Protein AF-A0A6L3C7D9-F1 (afdb_monomer_lite)

Radius of gyration: 20.81 Å; chains: 1; bounding box: 50×36×56 Å

Sequence (173 aa):
MPIDDTHTYHINYGCYLAPPQVHVPVQEVIPWYNVPLFDDAGKPLLDFVLAQDAHAWISQGPITDRTKEQLGRTDIPIVFMRRQLEEQMAIVEDGGEPMNVFRDPDRMPDLIHGGLWDEKDSAVIGIRTGVSNYRAAYHKGYGIDDADRYGPAMPLVVEMMQKIEELERAEVD

Secondary structure (DSSP, 8-state):
-BSSSS-B-----------TTS-----SS----PPPSB-TTSPBP-SSHHHHHHHHHHHT-SS--GGG----GGGHHHHHHHHHHHHHHHHHHTT---TT---SGGGS-S---SS---TT-HHHH----SS--GGGGGGGTT--SHHHHH-TTHHHHHHHHHHHHHHHHHTT-

pLDDT: mean 84.21, std 13.97, range [40.09, 98.12]

Foldseek 3Di:
DDPDLQDDDDDDDDDDDFDPVQDADDDPDDDDDDQDQADPVRHGDDQADVSVVVCVVPVCPSDHPCVPDDDDPVCVVVVVVVVLVVVQVVCVVVVHHGPPDDPDPVPDDPDDDPDDDDPPDCVRVVDPDDDDPCLLCVLVVSPRHSCVPIPPCSVSSSVSSVVRVVVVVVVVD

Structure (mmCIF, N/CA/C/O backbone):
data_AF-A0A6L3C7D9-F1
#
_entry.id   AF-A0A6L3C7D9-F1
#
loop_
_atom_site.group_PDB
_atom_site.id
_atom_site.type_symbol
_atom_site.label_atom_id
_atom_site.label_alt_id
_atom_site.label_comp_id
_atom_site.label_asym_id
_atom_site.label_entity_id
_atom_site.label_seq_id
_atom_site.pdbx_PDB_ins_code
_atom_site.Cartn_x
_atom_site.Cartn_y
_atom_site.Cartn_z
_atom_site.occupancy
_atom_site.B_iso_or_equiv
_atom_site.auth_seq_id
_atom_site.auth_comp_id
_atom_site.auth_asym_id
_atom_site.auth_atom_id
_atom_site.pdbx_PDB_model_num
ATOM 1 N N . MET A 1 1 ? -7.432 -4.726 2.713 1.00 90.25 1 MET A N 1
ATOM 2 C CA . MET A 1 1 ? -8.723 -5.389 2.990 1.00 90.25 1 MET A CA 1
ATOM 3 C C . MET A 1 1 ? -8.773 -5.797 4.451 1.00 90.25 1 MET A C 1
ATOM 5 O O . MET A 1 1 ? -7.860 -6.508 4.861 1.00 90.25 1 MET A O 1
ATOM 9 N N . PRO A 1 2 ? -9.764 -5.356 5.240 1.00 93.25 2 PRO A N 1
ATOM 10 C CA . PRO A 1 2 ? -9.939 -5.862 6.602 1.00 93.25 2 PRO A CA 1
ATOM 11 C C . PRO A 1 2 ? -10.276 -7.359 6.549 1.00 93.25 2 PRO A C 1
ATOM 13 O O . PRO A 1 2 ? -11.167 -7.759 5.800 1.00 93.25 2 PRO A O 1
ATOM 16 N N . ILE A 1 3 ? -9.521 -8.179 7.280 1.00 96.75 3 ILE A N 1
ATOM 17 C CA . ILE A 1 3 ? -9.789 -9.620 7.434 1.00 96.75 3 ILE A CA 1
ATOM 18 C C . ILE A 1 3 ? -10.565 -9.850 8.734 1.00 96.75 3 ILE A C 1
ATOM 20 O O . ILE A 1 3 ? -11.532 -10.606 8.762 1.00 96.75 3 ILE A O 1
ATOM 24 N N . ASP A 1 4 ? -10.130 -9.165 9.789 1.00 96.50 4 ASP A N 1
ATOM 25 C CA . ASP A 1 4 ? -10.743 -9.101 11.111 1.00 96.50 4 ASP A CA 1
ATOM 26 C C . ASP A 1 4 ? -10.396 -7.748 11.765 1.00 96.50 4 ASP A C 1
ATOM 28 O O . ASP A 1 4 ? -9.827 -6.869 11.112 1.00 96.50 4 ASP A O 1
ATOM 32 N N . ASP A 1 5 ? -10.723 -7.580 13.048 1.00 95.94 5 ASP A N 1
ATOM 33 C CA . ASP A 1 5 ? -10.511 -6.336 13.804 1.00 95.94 5 ASP A CA 1
ATOM 34 C C . ASP A 1 5 ? -9.032 -5.926 13.953 1.00 95.94 5 ASP A C 1
ATOM 36 O O . ASP A 1 5 ? -8.734 -4.781 14.288 1.00 95.94 5 ASP A O 1
ATOM 40 N N . THR A 1 6 ? -8.096 -6.854 13.740 1.00 96.38 6 THR A N 1
ATOM 41 C CA . THR A 1 6 ? -6.657 -6.684 14.006 1.00 96.38 6 THR A CA 1
ATOM 42 C C . THR A 1 6 ? -5.756 -7.003 12.811 1.00 96.38 6 THR A C 1
ATOM 44 O O . THR A 1 6 ? -4.575 -6.654 12.833 1.00 96.38 6 THR A O 1
ATOM 47 N N . HIS A 1 7 ? -6.286 -7.623 11.753 1.00 94.69 7 HIS A N 1
ATOM 48 C CA . HIS A 1 7 ? -5.525 -8.027 10.574 1.00 94.69 7 HIS A CA 1
ATOM 49 C C . HIS A 1 7 ? -6.072 -7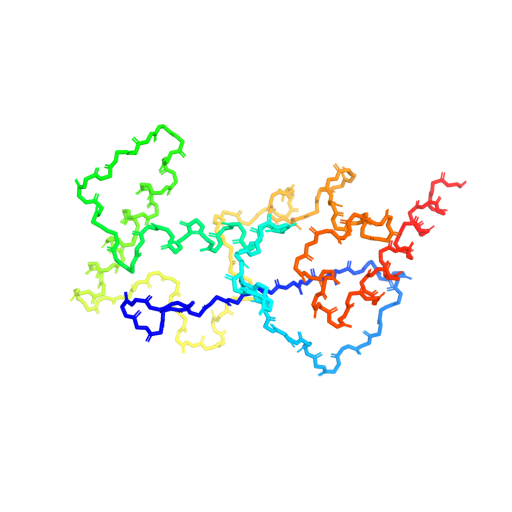.400 9.296 1.00 94.69 7 HIS A C 1
ATOM 51 O O . HIS A 1 7 ? -7.262 -7.452 8.979 1.00 94.69 7 HIS A O 1
ATOM 57 N N . THR A 1 8 ? -5.150 -6.865 8.501 1.00 94.31 8 THR A N 1
ATOM 58 C CA . THR A 1 8 ? -5.432 -6.315 7.177 1.00 94.31 8 THR A CA 1
ATOM 59 C C . THR A 1 8 ? -4.636 -7.079 6.129 1.00 94.31 8 THR A C 1
ATOM 61 O O . THR A 1 8 ? -3.417 -7.189 6.227 1.00 94.31 8 THR A O 1
ATOM 64 N N . TYR A 1 9 ? -5.309 -7.563 5.085 1.00 94.19 9 TYR A N 1
ATOM 65 C CA . TYR A 1 9 ? -4.646 -8.050 3.882 1.00 94.19 9 TYR A CA 1
ATOM 66 C C . TYR A 1 9 ? -4.239 -6.857 3.013 1.00 94.19 9 TYR A C 1
ATOM 68 O O . TYR A 1 9 ? -5.102 -6.141 2.491 1.00 94.19 9 TYR A O 1
ATOM 76 N N . HIS A 1 10 ? -2.936 -6.618 2.895 1.00 92.75 10 HIS A N 1
ATOM 77 C CA . HIS A 1 10 ? -2.372 -5.552 2.074 1.00 92.75 10 HIS A CA 1
ATOM 78 C C . HIS A 1 10 ? -1.957 -6.107 0.706 1.00 92.75 10 HIS A C 1
ATOM 80 O O . HIS A 1 10 ? -1.168 -7.046 0.632 1.00 92.75 10 HIS A O 1
ATOM 86 N N . ILE A 1 11 ? -2.474 -5.514 -0.370 1.00 91.81 11 ILE A N 1
ATOM 87 C CA . ILE A 1 11 ? -2.144 -5.880 -1.751 1.00 91.81 11 ILE A CA 1
ATOM 88 C C . ILE A 1 11 ? -1.467 -4.669 -2.388 1.00 91.81 11 ILE A C 1
ATOM 90 O O . ILE A 1 11 ? -2.074 -3.605 -2.480 1.00 91.81 11 ILE A O 1
ATOM 94 N N . ASN A 1 12 ? -0.222 -4.838 -2.832 1.00 88.19 12 ASN A N 1
ATOM 95 C CA . ASN A 1 12 ? 0.448 -3.877 -3.702 1.00 88.19 12 ASN A CA 1
ATOM 96 C C . ASN A 1 12 ? 0.246 -4.328 -5.155 1.00 88.19 12 ASN A C 1
ATOM 98 O O . ASN A 1 12 ? 0.574 -5.464 -5.497 1.00 88.19 12 ASN A O 1
ATOM 102 N N . TYR A 1 13 ? -0.332 -3.462 -5.988 1.00 86.69 13 TYR A N 1
ATOM 103 C CA . TYR A 1 13 ? -0.572 -3.737 -7.402 1.00 86.69 13 TYR A CA 1
ATOM 104 C C . TYR A 1 13 ? 0.210 -2.745 -8.263 1.00 86.69 13 TYR A C 1
ATOM 106 O O . TYR A 1 13 ? -0.089 -1.550 -8.284 1.00 86.69 13 TYR A O 1
ATOM 114 N N . GLY A 1 14 ? 1.223 -3.250 -8.966 1.00 82.62 14 GLY A N 1
ATOM 115 C CA . GLY A 1 14 ? 2.039 -2.478 -9.897 1.00 82.62 14 GLY A CA 1
ATOM 116 C C . GLY A 1 14 ? 1.591 -2.688 -11.339 1.00 82.62 14 GLY A C 1
ATOM 117 O O . GLY A 1 14 ? 1.509 -3.823 -11.803 1.00 82.62 14 GLY A O 1
ATOM 118 N N . CYS A 1 15 ? 1.360 -1.593 -12.061 1.00 84.12 15 CYS A N 1
ATOM 119 C CA . CYS A 1 15 ? 1.125 -1.599 -13.501 1.00 84.12 15 CYS A CA 1
ATOM 120 C C . CYS A 1 15 ? 2.182 -0.733 -14.192 1.00 84.12 15 CYS A C 1
ATOM 122 O O . CYS A 1 15 ? 2.447 0.395 -13.768 1.00 84.12 15 CYS A O 1
ATOM 124 N N . TYR A 1 16 ? 2.787 -1.271 -15.248 1.00 81.62 16 TYR A N 1
ATOM 125 C CA . TYR A 1 16 ? 3.810 -0.602 -16.039 1.00 81.62 16 TYR A CA 1
ATOM 126 C C . TYR A 1 16 ? 3.332 -0.527 -17.481 1.00 81.62 16 TYR A C 1
ATOM 128 O O . TYR A 1 16 ? 3.006 -1.548 -18.083 1.00 81.62 16 TYR A O 1
ATOM 136 N N . LEU A 1 17 ? 3.273 0.688 -18.015 1.00 82.25 17 LEU A N 1
ATOM 137 C CA . LEU A 1 17 ? 2.762 0.945 -19.353 1.00 82.25 17 LEU A CA 1
ATOM 138 C C . LEU A 1 17 ? 3.919 1.307 -20.277 1.00 82.25 17 LEU A C 1
ATOM 140 O O . LEU A 1 17 ? 4.749 2.152 -19.943 1.00 82.25 17 LEU A O 1
ATOM 144 N N . ALA A 1 18 ? 3.944 0.665 -21.440 1.00 82.25 18 ALA A N 1
ATOM 145 C CA . ALA A 1 18 ? 4.834 1.005 -22.535 1.00 82.25 18 ALA A CA 1
ATOM 146 C C . ALA A 1 18 ? 4.095 1.856 -23.579 1.00 82.25 18 ALA A C 1
ATOM 148 O O . ALA A 1 18 ? 2.898 1.643 -23.799 1.00 82.25 18 ALA A O 1
ATOM 149 N N . PRO A 1 19 ? 4.785 2.792 -24.255 1.00 83.94 19 PRO A N 1
ATOM 150 C CA . PRO A 1 19 ? 4.238 3.443 -25.434 1.00 83.94 19 PRO A CA 1
ATOM 151 C C . PRO A 1 19 ? 4.031 2.405 -26.559 1.00 83.94 19 PRO A C 1
ATOM 153 O O . PRO A 1 19 ? 4.748 1.402 -26.594 1.00 83.94 19 PRO A O 1
ATOM 156 N N . PRO A 1 20 ? 3.096 2.626 -27.505 1.00 85.81 20 PRO A N 1
ATOM 157 C CA . PRO A 1 20 ? 2.762 1.656 -28.560 1.00 85.81 20 PRO A CA 1
ATOM 158 C C . PRO A 1 20 ? 3.949 1.154 -29.399 1.00 85.81 20 PRO A C 1
ATOM 160 O O . PRO A 1 20 ? 3.897 0.068 -29.971 1.00 85.81 20 PRO A O 1
ATOM 163 N N . GLN A 1 21 ? 5.010 1.954 -29.491 1.00 90.75 21 GLN A N 1
ATOM 164 C CA . GLN A 1 21 ? 6.243 1.667 -30.217 1.00 90.75 21 GLN A CA 1
ATOM 165 C C . GLN A 1 21 ? 7.124 0.623 -29.509 1.00 90.75 21 GLN A C 1
ATOM 167 O O . GLN A 1 21 ? 7.947 -0.024 -30.155 1.00 90.75 21 GLN A O 1
ATOM 172 N N . VAL A 1 22 ? 6.965 0.444 -28.194 1.00 87.75 22 VAL A N 1
ATOM 173 C CA . VAL A 1 22 ? 7.728 -0.525 -27.403 1.00 87.75 22 VAL A CA 1
ATOM 174 C C . VAL A 1 22 ? 6.903 -1.797 -27.250 1.00 87.75 22 VAL A C 1
ATOM 176 O O . VAL A 1 22 ? 5.901 -1.842 -26.539 1.00 87.75 22 VAL A O 1
ATOM 179 N N . HIS A 1 23 ? 7.344 -2.862 -27.920 1.00 88.38 23 HIS A N 1
ATOM 180 C CA . HIS A 1 23 ? 6.704 -4.166 -27.800 1.00 88.38 23 HIS A CA 1
ATOM 181 C C . HIS A 1 23 ? 6.966 -4.782 -26.419 1.00 88.38 23 HIS A C 1
ATOM 183 O O . HIS A 1 23 ? 8.116 -5.062 -26.064 1.00 88.38 23 HIS A O 1
ATOM 189 N N . VAL A 1 24 ? 5.884 -5.046 -25.687 1.00 86.06 24 VAL A N 1
ATOM 190 C CA . VAL A 1 24 ? 5.875 -5.800 -24.430 1.00 86.06 24 VAL A CA 1
ATOM 191 C C . VAL A 1 24 ? 5.108 -7.106 -24.658 1.00 86.06 24 VAL A C 1
ATOM 193 O O . VAL A 1 24 ? 4.040 -7.068 -25.275 1.00 86.06 24 VAL A O 1
ATOM 196 N N . PRO A 1 25 ? 5.624 -8.261 -24.200 1.00 86.94 25 PRO A N 1
ATOM 197 C CA . PRO A 1 25 ? 4.921 -9.532 -24.330 1.00 86.94 25 PRO A CA 1
ATOM 198 C C . PRO A 1 25 ? 3.533 -9.500 -23.683 1.00 86.94 25 PRO A C 1
ATOM 200 O O . PRO A 1 25 ? 3.335 -8.867 -22.645 1.00 86.94 25 PRO A O 1
ATOM 203 N N . VAL A 1 26 ? 2.584 -10.235 -24.266 1.00 88.56 26 VAL A N 1
ATOM 204 C CA . VAL A 1 26 ? 1.266 -10.441 -23.653 1.00 88.56 26 VAL A CA 1
ATOM 205 C C . VAL A 1 26 ? 1.442 -11.207 -22.342 1.00 88.56 26 VAL A C 1
ATOM 207 O O . VAL A 1 26 ? 2.102 -12.246 -22.297 1.00 88.56 26 VAL A O 1
ATOM 210 N N . GLN A 1 27 ? 0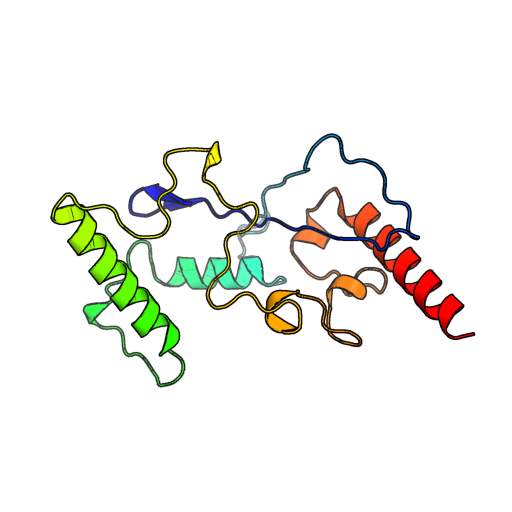.855 -10.683 -21.269 1.00 88.44 27 GLN A N 1
ATOM 211 C CA . GLN A 1 27 ? 0.862 -11.318 -19.959 1.00 88.44 27 GLN A CA 1
ATOM 212 C C . GLN A 1 27 ? -0.390 -12.195 -19.804 1.00 88.44 27 GLN A C 1
ATOM 214 O O . GLN A 1 27 ? -1.490 -11.681 -19.640 1.00 88.44 27 GLN A O 1
ATOM 219 N N . GLU A 1 28 ? -0.215 -13.519 -19.834 1.00 90.50 28 GLU A N 1
ATOM 220 C CA . GLU A 1 28 ? -1.311 -14.491 -19.644 1.00 90.50 28 GLU A CA 1
ATOM 221 C C . GLU A 1 28 ? -1.832 -14.519 -18.196 1.00 90.50 28 GLU A C 1
ATOM 223 O O . GLU A 1 28 ? -3.003 -14.791 -17.944 1.00 90.50 28 GLU A O 1
ATOM 228 N N . VAL A 1 29 ? -0.951 -14.250 -17.226 1.00 91.44 29 VAL A N 1
ATOM 229 C CA . VAL A 1 29 ? -1.268 -14.224 -15.792 1.00 91.44 29 VAL A CA 1
ATOM 230 C C . VAL A 1 29 ? -0.537 -13.081 -15.105 1.00 91.44 29 VAL A C 1
ATOM 232 O O . VAL A 1 29 ? 0.629 -12.827 -15.402 1.00 91.44 29 VAL A O 1
ATOM 235 N N . ILE A 1 30 ? -1.192 -12.431 -14.143 1.00 90.94 30 ILE A N 1
ATOM 236 C CA . ILE A 1 30 ? -0.555 -11.413 -13.304 1.00 90.94 30 ILE A CA 1
ATOM 237 C C . ILE A 1 30 ? 0.308 -12.141 -12.264 1.00 90.94 30 ILE A C 1
ATOM 239 O O . ILE A 1 30 ? -0.241 -12.849 -11.411 1.00 90.94 30 ILE A O 1
ATOM 243 N N . PRO A 1 31 ? 1.645 -12.021 -12.316 1.00 91.00 31 PRO A N 1
ATOM 244 C CA . PRO A 1 31 ? 2.492 -12.646 -11.322 1.00 91.00 31 PRO A CA 1
ATOM 245 C C . PRO A 1 31 ? 2.303 -11.974 -9.966 1.00 91.00 31 PRO A C 1
ATOM 247 O O . PRO A 1 31 ? 2.154 -10.757 -9.870 1.00 91.00 31 PRO A O 1
ATOM 250 N N . TRP A 1 32 ? 2.380 -12.771 -8.909 1.00 91.56 32 TRP A N 1
ATOM 251 C CA . TRP A 1 32 ? 2.280 -12.292 -7.539 1.00 91.56 32 TRP A CA 1
ATOM 252 C C . TRP A 1 32 ? 3.300 -13.006 -6.657 1.00 91.56 32 TRP A C 1
ATOM 254 O O . TRP A 1 32 ? 3.783 -14.094 -6.978 1.00 91.56 32 TRP A O 1
ATOM 264 N N . TYR A 1 33 ? 3.645 -12.362 -5.551 1.00 91.19 33 TYR A N 1
ATOM 265 C CA . TYR A 1 33 ? 4.624 -12.835 -4.585 1.00 91.19 33 TYR A CA 1
ATOM 266 C C . TYR A 1 33 ? 4.308 -12.230 -3.217 1.00 91.19 33 TYR A C 1
ATOM 268 O O . TYR A 1 33 ? 3.622 -11.213 -3.115 1.00 91.19 33 TYR A O 1
ATOM 276 N N . ASN A 1 34 ? 4.808 -12.868 -2.160 1.00 91.56 34 ASN A N 1
ATOM 277 C CA . ASN A 1 34 ? 4.746 -12.315 -0.813 1.00 91.56 34 ASN A CA 1
ATOM 278 C C . ASN A 1 34 ? 6.031 -11.542 -0.527 1.00 91.56 34 ASN A C 1
ATOM 280 O O . ASN A 1 34 ? 7.126 -12.054 -0.758 1.00 91.56 34 ASN A O 1
ATOM 284 N N . VAL A 1 35 ? 5.887 -10.337 0.015 1.00 90.62 35 VAL A N 1
ATOM 285 C CA . VAL A 1 35 ? 7.015 -9.519 0.462 1.00 90.62 35 VAL A CA 1
ATOM 286 C C . VAL A 1 35 ? 7.261 -9.810 1.944 1.00 90.62 35 VAL A C 1
ATOM 288 O O . VAL A 1 35 ? 6.367 -9.563 2.758 1.00 90.62 35 VAL A O 1
ATOM 291 N N . PRO A 1 36 ? 8.424 -10.362 2.328 1.00 91.62 36 PRO A N 1
ATOM 292 C CA . PRO A 1 36 ? 8.734 -10.598 3.731 1.00 91.62 36 PRO A CA 1
ATOM 293 C C . PRO A 1 36 ? 8.946 -9.270 4.470 1.00 91.62 36 PRO A C 1
ATOM 295 O O . PRO A 1 36 ? 9.455 -8.305 3.903 1.00 91.62 36 PRO A O 1
ATOM 298 N N . LEU A 1 37 ? 8.590 -9.236 5.757 1.00 92.88 37 LEU A N 1
ATOM 299 C CA . LEU A 1 37 ? 8.881 -8.107 6.656 1.00 92.88 37 LEU A CA 1
ATOM 300 C C . LEU A 1 37 ? 10.122 -8.345 7.523 1.00 92.88 37 LEU A C 1
ATOM 302 O O . LEU A 1 37 ? 10.704 -7.401 8.046 1.00 92.88 37 LEU A O 1
ATOM 306 N N . PHE A 1 38 ? 10.552 -9.597 7.654 1.00 94.56 38 PHE A N 1
ATOM 307 C CA . PHE A 1 38 ? 11.710 -9.997 8.444 1.00 94.56 38 PHE A CA 1
ATOM 308 C C . PHE A 1 38 ? 12.650 -10.838 7.581 1.00 94.56 38 PHE A C 1
ATOM 310 O O . PHE A 1 38 ? 12.194 -11.529 6.670 1.00 94.56 38 PHE A O 1
ATOM 317 N N . ASP A 1 39 ? 13.950 -10.768 7.857 1.00 93.25 39 ASP A N 1
ATOM 318 C CA . ASP A 1 39 ? 14.934 -11.665 7.254 1.00 93.25 39 ASP A CA 1
ATOM 319 C C . ASP A 1 39 ? 14.924 -13.061 7.907 1.00 93.25 39 ASP A C 1
ATOM 321 O O . ASP A 1 39 ? 14.214 -13.311 8.885 1.00 93.25 39 ASP A O 1
ATOM 325 N N . ASP A 1 40 ? 15.744 -13.976 7.382 1.00 93.81 40 ASP A N 1
ATOM 326 C CA . ASP A 1 40 ? 15.851 -15.356 7.880 1.00 93.81 40 ASP A CA 1
ATOM 327 C C . ASP A 1 40 ? 16.332 -15.444 9.342 1.00 93.81 40 ASP A C 1
ATOM 329 O O . ASP A 1 40 ? 16.110 -16.451 10.015 1.00 93.81 40 ASP A O 1
ATOM 333 N N . ALA A 1 41 ? 16.992 -14.398 9.850 1.00 96.19 41 ALA A N 1
ATOM 334 C CA . ALA A 1 41 ? 17.428 -14.294 11.240 1.00 96.19 41 ALA A CA 1
ATOM 335 C C . ALA A 1 41 ? 16.371 -13.628 12.146 1.00 96.19 41 ALA A C 1
ATOM 337 O O . ALA A 1 41 ? 16.610 -13.457 13.344 1.00 96.19 41 ALA A O 1
ATOM 338 N N . GLY A 1 42 ? 15.210 -13.256 11.598 1.00 95.31 42 GLY A N 1
ATOM 339 C CA . GLY A 1 42 ? 14.119 -12.591 12.307 1.00 95.31 42 GLY A CA 1
ATOM 340 C C . GLY A 1 42 ? 14.329 -11.091 12.523 1.00 95.31 42 GLY A C 1
ATOM 341 O O . GLY A 1 42 ? 13.609 -10.481 13.314 1.00 95.31 42 GLY A O 1
ATOM 342 N N . LYS A 1 43 ? 15.308 -10.469 11.859 1.00 95.75 43 LYS A N 1
ATOM 343 C CA . LYS A 1 43 ? 15.535 -9.023 11.940 1.00 95.75 43 LYS A CA 1
ATOM 344 C C . LYS A 1 43 ? 14.567 -8.291 10.998 1.00 95.75 43 LYS A C 1
ATOM 346 O O . LYS A 1 43 ? 14.367 -8.750 9.874 1.00 95.75 43 LYS A O 1
ATOM 351 N N . PRO A 1 44 ? 13.990 -7.144 11.409 1.00 94.50 44 PRO A N 1
ATOM 352 C CA . PRO A 1 44 ? 13.113 -6.362 10.544 1.00 94.50 44 PRO A CA 1
ATOM 353 C C . PRO A 1 44 ? 13.857 -5.864 9.300 1.00 94.50 44 PRO A C 1
ATOM 355 O O . PRO A 1 44 ? 14.957 -5.304 9.398 1.00 94.50 44 PRO A O 1
ATOM 358 N N . LEU A 1 45 ? 13.233 -6.048 8.140 1.00 93.75 45 LEU A N 1
ATOM 359 C CA . LEU A 1 45 ? 13.658 -5.451 6.880 1.00 93.75 45 LEU A CA 1
ATOM 360 C C . LEU A 1 45 ? 13.237 -3.979 6.867 1.00 93.75 45 LEU A C 1
ATOM 362 O O . LEU A 1 45 ? 12.095 -3.650 7.169 1.00 93.75 45 LEU A O 1
ATOM 366 N N . LEU A 1 46 ? 14.174 -3.086 6.557 1.00 91.69 46 LEU A N 1
ATOM 367 C CA . LEU A 1 46 ? 13.972 -1.628 6.557 1.00 91.69 46 LEU A CA 1
ATOM 368 C C . LEU A 1 46 ? 14.627 -0.967 5.334 1.00 91.69 46 LEU A C 1
ATOM 370 O O . LEU A 1 46 ? 14.800 0.246 5.289 1.00 91.69 46 LEU A O 1
ATOM 374 N N . ASP A 1 47 ? 15.045 -1.767 4.360 1.00 87.31 47 ASP A N 1
ATOM 375 C CA . ASP A 1 47 ? 15.827 -1.370 3.190 1.00 87.31 47 ASP A CA 1
ATOM 376 C C . ASP A 1 47 ? 14.969 -0.993 1.971 1.00 87.31 47 ASP A C 1
ATOM 378 O O . ASP A 1 47 ? 15.517 -0.542 0.971 1.00 87.31 47 ASP A O 1
ATOM 382 N N . PHE A 1 48 ? 13.641 -1.106 2.070 1.00 86.31 48 PHE A N 1
ATOM 383 C CA . PHE A 1 48 ? 12.683 -0.657 1.056 1.00 86.31 48 PHE A CA 1
ATOM 384 C C . PHE A 1 48 ? 11.432 -0.035 1.693 1.00 86.31 48 PHE A C 1
ATOM 386 O O . PHE A 1 48 ? 11.109 -0.300 2.856 1.00 86.31 48 PHE A O 1
ATOM 393 N N . VAL A 1 49 ? 10.732 0.807 0.926 1.00 86.25 49 VAL A N 1
ATOM 394 C CA . VAL A 1 49 ? 9.673 1.702 1.429 1.00 86.25 49 VAL A CA 1
ATOM 395 C C . VAL A 1 49 ? 8.529 0.915 2.057 1.00 86.25 49 VAL A C 1
ATOM 397 O O . VAL A 1 49 ? 8.152 1.183 3.195 1.00 86.25 49 VAL A O 1
ATOM 400 N N . LEU A 1 50 ? 8.028 -0.111 1.363 1.00 89.12 50 LEU A N 1
ATOM 401 C CA . LEU A 1 50 ? 6.865 -0.855 1.841 1.00 89.12 50 LEU A CA 1
ATOM 402 C C . LEU A 1 50 ? 7.119 -1.555 3.186 1.00 89.12 50 LEU A C 1
ATOM 404 O O . LEU A 1 50 ? 6.224 -1.603 4.028 1.00 89.12 50 LEU A O 1
ATOM 408 N N . ALA A 1 51 ? 8.333 -2.063 3.429 1.00 91.44 51 ALA A N 1
ATOM 409 C CA . ALA A 1 51 ? 8.658 -2.628 4.734 1.00 91.44 51 ALA A CA 1
ATOM 410 C C . ALA A 1 51 ? 8.767 -1.548 5.813 1.00 91.44 51 ALA A C 1
ATOM 412 O O . ALA A 1 51 ? 8.299 -1.776 6.926 1.00 91.44 51 ALA A O 1
ATOM 413 N N . GLN A 1 52 ? 9.337 -0.377 5.515 1.00 93.06 52 GLN A N 1
ATOM 414 C CA . GLN A 1 52 ? 9.375 0.732 6.476 1.00 93.06 52 GLN A CA 1
ATOM 415 C C . GLN A 1 52 ? 7.957 1.154 6.892 1.00 93.06 52 GLN A C 1
ATOM 417 O O . GLN A 1 52 ? 7.676 1.248 8.089 1.00 93.06 52 GLN A O 1
ATOM 422 N N . ASP A 1 53 ? 7.053 1.310 5.922 1.00 93.81 53 ASP A N 1
ATOM 423 C CA . ASP A 1 53 ? 5.649 1.654 6.164 1.00 93.81 53 ASP A CA 1
ATOM 424 C C . ASP A 1 53 ? 4.928 0.566 6.969 1.00 93.81 53 ASP A C 1
ATOM 426 O O . ASP A 1 53 ? 4.269 0.865 7.967 1.00 93.81 53 ASP A O 1
ATOM 430 N N . ALA A 1 54 ? 5.112 -0.709 6.612 1.00 94.25 54 ALA A N 1
ATOM 431 C CA . ALA A 1 54 ? 4.516 -1.826 7.338 1.00 94.25 54 ALA A CA 1
ATOM 432 C C . ALA A 1 54 ? 4.962 -1.870 8.808 1.00 94.25 54 ALA A C 1
ATOM 434 O O . ALA A 1 54 ? 4.132 -2.044 9.702 1.00 94.25 54 ALA A O 1
ATOM 435 N N . HIS A 1 55 ? 6.252 -1.655 9.088 1.00 95.88 55 HIS A N 1
ATOM 436 C CA . HIS A 1 55 ? 6.739 -1.573 10.466 1.00 95.88 55 HIS A CA 1
ATOM 437 C C . HIS A 1 55 ? 6.179 -0.349 11.200 1.00 95.88 55 HIS A C 1
ATOM 439 O O . HIS A 1 55 ? 5.834 -0.461 12.378 1.00 95.88 55 HIS A O 1
ATOM 445 N N . ALA A 1 56 ? 6.024 0.796 10.526 1.00 95.12 56 ALA A N 1
ATOM 446 C CA . ALA A 1 56 ? 5.383 1.972 11.110 1.00 95.12 56 ALA A CA 1
ATOM 447 C C . ALA A 1 56 ? 3.910 1.700 11.468 1.00 95.12 56 ALA A C 1
ATOM 449 O O . ALA A 1 56 ? 3.462 2.090 12.549 1.00 95.12 56 ALA A O 1
ATOM 450 N N . TRP A 1 57 ? 3.165 0.981 10.622 1.00 94.31 57 TRP A N 1
ATOM 451 C CA . TRP A 1 57 ? 1.792 0.557 10.915 1.00 94.31 57 TRP A CA 1
ATOM 452 C C . TRP A 1 57 ? 1.737 -0.387 12.117 1.00 94.31 57 TRP A C 1
ATOM 454 O O . TRP A 1 57 ? 1.030 -0.105 13.082 1.00 94.31 57 TRP A O 1
ATOM 464 N N . ILE A 1 58 ? 2.540 -1.456 12.102 1.00 94.12 58 ILE A N 1
ATOM 465 C CA . ILE A 1 58 ? 2.582 -2.470 13.168 1.00 94.12 58 ILE A CA 1
ATOM 466 C C . ILE A 1 58 ? 2.988 -1.851 14.514 1.00 94.12 58 ILE A C 1
ATOM 468 O O . ILE A 1 58 ? 2.463 -2.236 15.560 1.00 94.12 58 ILE A O 1
ATOM 472 N N . SER A 1 59 ? 3.889 -0.862 14.510 1.00 94.81 59 SER A N 1
ATOM 473 C CA . SER A 1 59 ? 4.388 -0.223 15.736 1.00 94.81 59 SER A CA 1
ATOM 474 C C . SER A 1 59 ? 3.308 0.492 16.559 1.00 94.81 59 SER A C 1
ATOM 476 O O . SER A 1 59 ? 3.483 0.687 17.761 1.00 94.81 59 SER A O 1
ATOM 478 N N . GLN A 1 60 ? 2.175 0.846 15.942 1.00 94.50 60 GLN A N 1
ATOM 479 C CA . GLN A 1 60 ? 1.044 1.496 16.613 1.00 94.50 60 GLN A CA 1
ATOM 480 C C . GLN A 1 60 ? 0.179 0.516 17.432 1.00 94.50 60 GLN A C 1
ATOM 482 O O . GLN A 1 60 ? -0.746 0.948 18.129 1.00 94.50 60 GLN A O 1
ATOM 487 N N . GLY A 1 61 ? 0.485 -0.784 17.364 1.00 94.88 61 GLY A N 1
ATOM 488 C CA . GLY A 1 61 ? -0.266 -1.866 17.993 1.00 94.88 61 GLY A CA 1
ATOM 489 C C . GLY A 1 61 ? -1.470 -2.336 17.162 1.00 94.88 61 GLY A C 1
ATOM 490 O O . GLY A 1 61 ? -1.824 -1.692 16.177 1.00 94.88 61 GLY A O 1
ATOM 491 N N . PRO A 1 62 ? -2.123 -3.448 17.559 1.00 94.94 62 PRO A N 1
ATOM 492 C CA . PRO A 1 62 ? -3.244 -4.024 16.806 1.00 94.94 62 PRO A CA 1
ATOM 493 C C . PRO A 1 62 ? -4.441 -3.075 16.668 1.00 94.94 62 PRO A C 1
ATOM 495 O O . PRO A 1 62 ? -5.058 -3.001 15.614 1.00 94.94 62 PRO A O 1
ATOM 498 N N . ILE A 1 63 ? -4.752 -2.337 17.739 1.00 94.75 63 ILE A N 1
ATOM 499 C CA . ILE A 1 63 ? -5.782 -1.295 17.777 1.00 94.75 63 ILE A CA 1
ATOM 500 C C . ILE A 1 63 ? -5.222 -0.126 18.583 1.00 94.75 63 ILE A C 1
ATOM 502 O O . ILE A 1 63 ? -4.954 -0.243 19.780 1.00 94.75 63 ILE A O 1
ATOM 506 N N . THR A 1 64 ? -5.038 1.014 17.928 1.00 93.62 64 THR A N 1
ATOM 507 C CA . THR A 1 64 ? -4.511 2.224 18.564 1.00 93.62 64 THR A CA 1
ATOM 508 C C . THR A 1 64 ? -5.631 3.028 19.218 1.00 93.62 64 THR A C 1
ATOM 510 O O . THR A 1 64 ? -6.616 3.370 18.565 1.00 93.62 64 THR A O 1
ATOM 513 N N . ASP A 1 65 ? -5.457 3.406 20.486 1.00 94.69 65 ASP A N 1
ATOM 514 C CA . ASP A 1 65 ? -6.361 4.327 21.186 1.00 94.69 65 ASP A CA 1
ATOM 515 C C . ASP A 1 65 ? -6.208 5.760 20.645 1.00 94.69 65 ASP A C 1
ATOM 517 O O . ASP A 1 65 ? -5.336 6.525 21.068 1.00 94.69 65 ASP A O 1
ATOM 521 N N . ARG A 1 66 ? -7.072 6.125 19.692 1.00 93.00 66 ARG A N 1
ATOM 522 C CA . ARG A 1 66 ? -7.039 7.432 19.020 1.00 93.00 66 ARG A CA 1
ATOM 523 C C . ARG A 1 66 ? -7.549 8.586 19.889 1.00 93.00 66 ARG A C 1
ATOM 525 O O . ARG A 1 66 ? -7.356 9.735 19.512 1.00 93.00 66 ARG A O 1
ATOM 532 N N . THR A 1 67 ? -8.122 8.328 21.071 1.00 93.12 67 THR A N 1
ATOM 533 C CA . THR A 1 67 ? -8.589 9.402 21.978 1.00 93.12 67 THR A CA 1
ATOM 534 C C . THR A 1 67 ? -7.445 10.231 22.566 1.00 93.12 67 THR A C 1
ATOM 536 O O . THR A 1 67 ? -7.653 11.353 23.026 1.00 93.12 67 THR A O 1
ATOM 539 N N . LYS A 1 68 ? -6.224 9.686 22.534 1.00 93.69 68 LYS A N 1
ATOM 540 C CA . LYS A 1 68 ? -4.995 10.321 23.031 1.00 93.69 68 LYS A CA 1
ATOM 541 C C . LYS A 1 68 ? -4.136 10.921 21.919 1.00 93.69 68 LYS A C 1
ATOM 543 O O . LYS A 1 68 ? -3.081 11.486 22.204 1.00 93.69 68 LYS A O 1
ATOM 548 N N . GLU A 1 69 ? -4.542 10.757 20.664 1.00 94.44 69 GLU A N 1
ATOM 549 C CA . GLU A 1 69 ? -3.768 11.195 19.509 1.00 94.44 69 GLU A CA 1
ATOM 550 C C . GLU A 1 69 ? -3.801 12.723 19.379 1.00 94.44 69 GLU A C 1
ATOM 552 O O . GLU A 1 69 ? -4.852 13.350 19.496 1.00 94.44 69 GLU A O 1
ATOM 557 N N . GLN A 1 70 ? -2.636 13.324 19.133 1.00 95.12 70 GLN A N 1
ATOM 558 C CA . GLN A 1 70 ? -2.491 14.763 18.920 1.00 95.12 70 GLN A CA 1
ATOM 559 C C . GLN A 1 70 ? -2.101 15.007 17.465 1.00 95.12 70 GLN A C 1
ATOM 561 O O . GLN A 1 70 ? -0.974 14.716 17.070 1.00 95.12 70 GLN A O 1
ATOM 566 N N . LEU A 1 71 ? -3.041 15.525 16.677 1.00 95.31 71 LEU A N 1
ATOM 567 C CA . LEU A 1 71 ? -2.846 15.782 15.252 1.00 95.31 71 LEU A CA 1
ATOM 568 C C . LEU A 1 71 ? -2.277 17.184 15.013 1.00 95.31 71 LEU A C 1
ATOM 570 O O . LEU A 1 71 ? -2.724 18.173 15.599 1.00 95.31 71 LEU A O 1
ATOM 574 N N . GLY A 1 72 ? -1.285 17.265 14.131 1.00 95.06 72 GLY A N 1
ATOM 575 C CA . GLY A 1 72 ? -0.665 18.504 13.688 1.00 95.06 72 GLY A CA 1
ATOM 576 C C . GLY A 1 72 ? -1.326 19.092 12.441 1.00 95.06 72 GLY A C 1
ATOM 577 O O . GLY A 1 72 ? -2.252 18.543 11.847 1.00 95.06 72 GLY A O 1
ATOM 578 N N . ARG A 1 73 ? -0.802 20.236 11.983 1.00 95.81 73 ARG A N 1
ATOM 579 C CA . ARG A 1 73 ? -1.303 20.926 10.779 1.00 95.81 73 ARG A CA 1
ATOM 580 C C . ARG A 1 73 ? -1.190 20.078 9.505 1.00 95.81 73 ARG A C 1
ATOM 582 O O . ARG A 1 73 ? -1.980 20.261 8.586 1.00 95.81 73 ARG A O 1
ATOM 589 N N . THR A 1 74 ? -0.209 19.186 9.429 1.00 96.38 74 THR A N 1
ATOM 590 C CA . THR A 1 74 ? 0.001 18.293 8.279 1.00 96.38 74 THR A CA 1
ATOM 591 C C . THR A 1 74 ? -1.024 17.164 8.205 1.00 96.38 74 THR A C 1
ATOM 593 O O . THR A 1 74 ? -1.206 16.593 7.137 1.00 96.38 74 THR A O 1
ATOM 596 N N . ASP A 1 75 ? -1.754 16.902 9.292 1.00 96.31 75 ASP A N 1
ATOM 597 C CA . ASP A 1 75 ? -2.686 15.775 9.407 1.00 96.31 75 ASP A CA 1
ATOM 598 C C . ASP A 1 75 ? -4.120 16.139 8.994 1.00 96.31 75 ASP A C 1
ATOM 600 O O . ASP A 1 75 ? -5.060 15.369 9.192 1.00 96.31 75 ASP A O 1
ATOM 604 N N . ILE A 1 76 ? -4.312 17.310 8.382 1.00 95.81 76 ILE A N 1
ATOM 605 C CA . ILE A 1 76 ? -5.605 17.758 7.850 1.00 95.81 76 ILE A CA 1
ATOM 606 C C . ILE A 1 76 ? -6.279 16.689 6.960 1.00 95.81 76 ILE A C 1
ATOM 608 O O . ILE A 1 76 ? 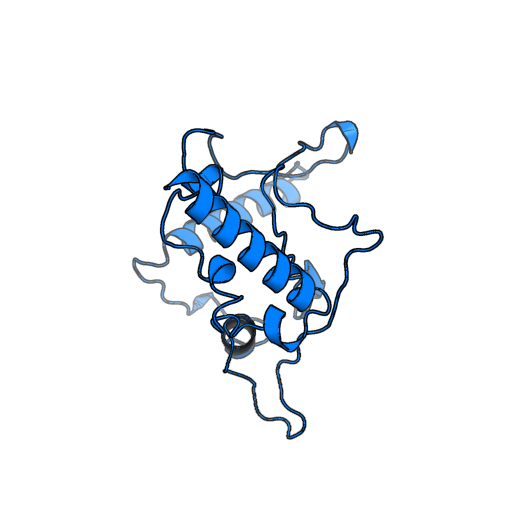-7.473 16.447 7.155 1.00 95.81 76 ILE A O 1
ATOM 612 N N . PRO A 1 77 ? -5.577 15.998 6.034 1.00 94.25 77 PRO A N 1
ATOM 613 C CA . PRO A 1 77 ? -6.191 14.931 5.242 1.00 94.25 77 PRO A CA 1
ATOM 614 C C . PRO A 1 77 ? -6.727 13.768 6.089 1.00 94.25 77 PRO A C 1
ATOM 616 O O . PRO A 1 77 ? -7.788 13.231 5.779 1.00 94.25 77 PRO A O 1
ATOM 619 N N . ILE A 1 78 ? -6.051 13.419 7.191 1.00 94.75 78 ILE A N 1
ATOM 620 C CA . ILE A 1 78 ? -6.502 12.371 8.121 1.00 94.75 78 ILE A CA 1
ATOM 621 C C . ILE A 1 78 ? -7.816 12.793 8.784 1.00 94.75 78 ILE A C 1
ATOM 623 O O . ILE A 1 78 ? -8.742 11.990 8.882 1.00 94.75 78 ILE A O 1
ATOM 627 N N . VAL A 1 79 ? -7.925 14.061 9.195 1.00 95.00 79 VAL A N 1
ATOM 628 C CA . VAL A 1 79 ? -9.158 14.606 9.786 1.00 95.00 79 VAL A CA 1
ATOM 629 C C . VAL A 1 79 ? -10.323 14.531 8.798 1.00 95.00 79 VAL A C 1
ATOM 631 O O . VAL A 1 79 ? -11.410 14.096 9.176 1.00 95.00 79 VAL A O 1
ATOM 634 N N . PHE A 1 80 ? -10.113 14.920 7.537 1.00 94.94 80 PHE A N 1
ATOM 635 C CA . PHE A 1 80 ? -11.159 14.843 6.513 1.00 94.94 80 PHE A CA 1
ATOM 636 C C . PHE A 1 80 ? -11.580 13.406 6.213 1.00 94.94 80 PHE A C 1
ATOM 638 O O . PHE A 1 80 ? -12.774 13.124 6.162 1.00 94.94 80 PHE A O 1
ATOM 645 N N . MET A 1 81 ? -10.613 12.497 6.076 1.00 94.75 81 MET A N 1
ATOM 646 C CA . MET A 1 81 ? -10.885 11.081 5.844 1.00 94.75 81 MET A CA 1
ATOM 647 C C . MET A 1 81 ? -11.714 10.475 6.983 1.00 94.75 81 MET A C 1
ATOM 649 O O . MET A 1 81 ? -12.702 9.795 6.723 1.00 94.75 81 MET A O 1
ATOM 653 N N . ARG A 1 82 ? -11.357 10.747 8.246 1.00 95.56 82 ARG A N 1
ATOM 654 C CA . ARG A 1 82 ? -12.096 10.225 9.409 1.00 95.56 82 ARG A CA 1
ATOM 655 C C . ARG A 1 82 ? -13.523 10.750 9.475 1.00 95.56 82 ARG A C 1
ATOM 657 O O . ARG A 1 82 ? -14.435 9.955 9.653 1.00 95.56 82 ARG A O 1
ATOM 664 N N . ARG A 1 83 ? -13.721 12.053 9.251 1.00 95.75 83 ARG A N 1
ATOM 665 C CA . ARG A 1 83 ? -15.065 12.650 9.194 1.00 95.75 83 ARG A CA 1
ATOM 666 C C . ARG A 1 83 ? -15.926 12.007 8.116 1.00 95.75 83 ARG A C 1
ATOM 668 O O . ARG A 1 83 ? -17.057 11.636 8.391 1.00 95.75 83 ARG A O 1
ATOM 675 N N . GLN A 1 84 ? -15.374 11.817 6.917 1.00 95.50 84 GLN A N 1
ATOM 676 C CA . GLN A 1 84 ? -16.098 11.153 5.837 1.00 95.50 84 GLN A CA 1
ATOM 677 C C . GLN A 1 84 ? -16.477 9.718 6.222 1.00 95.50 84 GLN A C 1
ATOM 679 O O . GLN A 1 84 ? -17.620 9.326 6.017 1.00 95.50 84 GLN A O 1
ATOM 684 N N . LEU A 1 85 ? -15.558 8.940 6.803 1.00 95.31 85 LEU A N 1
ATOM 685 C CA . LEU A 1 85 ? -15.858 7.577 7.251 1.00 95.31 85 LEU A CA 1
ATOM 686 C C . LEU A 1 85 ? -16.956 7.554 8.322 1.00 95.31 85 LEU A C 1
ATOM 688 O O . LEU A 1 85 ? -17.870 6.745 8.212 1.00 95.31 85 LEU A O 1
ATOM 692 N N . GLU A 1 86 ? -16.905 8.445 9.315 1.00 96.75 86 GLU A N 1
ATOM 693 C CA . GLU A 1 86 ? -17.945 8.582 10.349 1.00 96.75 86 GLU A CA 1
ATOM 694 C C . GLU A 1 86 ? -19.317 8.909 9.744 1.00 96.75 86 GLU A C 1
ATOM 696 O O . GLU A 1 86 ? -20.307 8.255 10.069 1.00 96.75 86 GLU A O 1
ATOM 701 N N . GLU A 1 87 ? -19.371 9.856 8.806 1.00 97.50 87 GLU A N 1
ATOM 702 C CA . GLU A 1 87 ? -20.595 10.202 8.075 1.00 97.50 87 GLU A CA 1
ATOM 703 C C . GLU A 1 87 ? -21.135 9.011 7.266 1.00 97.50 87 GLU A C 1
ATOM 705 O O . GLU A 1 87 ? -22.336 8.744 7.287 1.00 97.50 87 GLU A O 1
ATOM 710 N N . GLN A 1 88 ? -20.265 8.269 6.570 1.00 97.31 88 GLN A N 1
ATOM 711 C CA . GLN A 1 88 ? -20.680 7.093 5.799 1.00 97.31 88 GLN A CA 1
ATOM 712 C C . GLN A 1 88 ? -21.144 5.938 6.695 1.00 97.31 88 GLN A C 1
ATOM 714 O O . GLN A 1 88 ? -22.090 5.241 6.334 1.00 97.31 88 GLN A O 1
ATOM 719 N N . MET A 1 89 ? -20.521 5.744 7.861 1.00 97.06 89 MET A N 1
ATOM 720 C CA . MET A 1 89 ? -20.960 4.746 8.841 1.00 97.06 89 MET A CA 1
ATOM 721 C C . MET A 1 89 ? -22.357 5.076 9.374 1.00 97.06 89 MET A C 1
ATOM 723 O O . MET A 1 89 ? -23.208 4.192 9.378 1.00 97.06 89 MET A O 1
ATOM 727 N N . ALA A 1 90 ? -22.632 6.340 9.711 1.00 98.12 90 ALA A N 1
ATOM 728 C CA . ALA A 1 90 ? -23.961 6.764 10.157 1.00 98.12 90 ALA A CA 1
ATOM 729 C C . ALA A 1 90 ? -25.050 6.500 9.096 1.00 98.12 90 ALA A C 1
ATOM 731 O O . ALA A 1 90 ? -26.124 6.000 9.418 1.00 98.12 90 ALA A O 1
ATOM 732 N N . ILE A 1 91 ? -24.757 6.753 7.811 1.00 97.88 91 ILE A N 1
ATOM 733 C CA . ILE A 1 91 ? -25.684 6.436 6.708 1.00 97.88 91 ILE A CA 1
ATOM 734 C C . ILE A 1 91 ? -26.006 4.937 6.668 1.00 97.88 91 ILE A C 1
ATOM 736 O O . ILE A 1 91 ? -27.161 4.564 6.467 1.00 97.88 91 ILE A O 1
ATOM 740 N N . VAL A 1 92 ? -25.000 4.077 6.848 1.00 97.19 92 VAL A N 1
ATOM 741 C CA . VAL A 1 92 ? -25.186 2.617 6.866 1.00 97.19 92 VAL A CA 1
ATOM 742 C C . VAL A 1 92 ? -26.009 2.178 8.076 1.00 97.19 92 VAL A C 1
ATOM 744 O O . VAL A 1 92 ? -26.898 1.340 7.925 1.00 97.19 92 VAL A O 1
ATOM 747 N N . GLU A 1 93 ? -25.741 2.736 9.258 1.00 97.81 93 GLU A N 1
ATOM 748 C CA . GLU A 1 93 ? -26.485 2.445 10.493 1.00 97.81 93 GLU A CA 1
ATOM 749 C C . GLU A 1 93 ? -27.973 2.800 10.368 1.00 97.81 93 GLU A C 1
ATOM 751 O O . GLU A 1 93 ? -28.829 2.035 10.817 1.00 97.81 93 GLU A O 1
ATOM 756 N N . ASP A 1 94 ? -28.286 3.890 9.666 1.00 97.75 94 ASP A N 1
ATOM 757 C CA . ASP A 1 94 ? -29.655 4.315 9.352 1.00 97.75 94 ASP A CA 1
ATOM 758 C C . ASP A 1 94 ? -30.321 3.477 8.234 1.00 97.75 94 ASP A C 1
ATOM 760 O O . ASP A 1 94 ? -31.461 3.737 7.837 1.00 97.75 94 ASP A O 1
ATOM 764 N N . GLY A 1 95 ? -29.636 2.454 7.709 1.00 96.94 95 GLY A N 1
ATOM 765 C CA . GLY A 1 95 ? -30.123 1.587 6.632 1.00 96.94 95 GLY A CA 1
ATOM 766 C C . GLY A 1 95 ? -30.035 2.209 5.235 1.00 96.94 95 GLY A C 1
ATOM 767 O O . GLY A 1 95 ? -30.641 1.696 4.291 1.00 96.94 95 GLY A O 1
ATOM 768 N N . GLY A 1 96 ? -29.305 3.317 5.099 1.00 96.12 96 GLY A N 1
ATOM 769 C CA . GLY A 1 96 ? -29.017 3.972 3.831 1.00 96.12 96 GLY A CA 1
ATOM 770 C C . GLY A 1 96 ? -27.900 3.293 3.035 1.00 96.12 96 GLY A C 1
ATOM 771 O O . GLY A 1 96 ? -27.321 2.279 3.430 1.00 96.12 96 GLY A O 1
ATOM 772 N N . GLU A 1 97 ? -27.589 3.871 1.877 1.00 94.31 97 GLU A N 1
ATOM 773 C CA . GLU A 1 97 ? -26.506 3.414 1.006 1.00 94.31 97 GLU A CA 1
ATOM 774 C C . GLU A 1 97 ? -25.323 4.390 1.085 1.00 94.31 97 GLU A C 1
ATOM 776 O O . GLU A 1 97 ? -25.500 5.572 0.778 1.00 94.31 97 GLU A O 1
ATOM 781 N N . PRO A 1 98 ? -24.128 3.934 1.505 1.00 94.44 98 PRO A N 1
ATOM 782 C CA . PRO A 1 98 ? -22.957 4.791 1.565 1.00 94.44 98 PRO A CA 1
ATOM 783 C C . PRO A 1 98 ? -22.381 5.0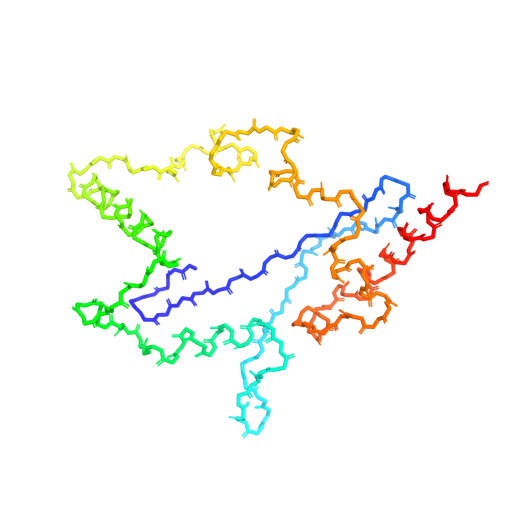14 0.164 1.00 94.44 98 PRO A C 1
ATOM 785 O O . PRO A 1 98 ? -22.691 4.315 -0.804 1.00 94.44 98 PRO A O 1
ATOM 788 N N . MET A 1 99 ? -21.494 5.994 0.062 1.00 89.81 99 MET A N 1
ATOM 789 C CA . MET A 1 99 ? -20.781 6.304 -1.166 1.00 89.81 99 MET A CA 1
ATOM 790 C C . MET A 1 99 ? -19.923 5.127 -1.651 1.00 89.81 99 MET A C 1
ATOM 792 O O . MET A 1 99 ? -19.468 4.297 -0.865 1.00 89.81 99 MET A O 1
ATOM 796 N N . ASN A 1 100 ? -19.649 5.101 -2.958 1.00 85.94 100 ASN A N 1
ATOM 797 C CA . ASN A 1 100 ? -18.796 4.101 -3.613 1.00 85.94 100 ASN A CA 1
ATOM 798 C C . ASN A 1 100 ? -19.271 2.641 -3.455 1.00 85.94 100 ASN A C 1
ATOM 800 O O . ASN A 1 100 ? -18.457 1.719 -3.468 1.00 85.94 100 ASN A O 1
ATOM 804 N N . VAL A 1 101 ? -20.586 2.418 -3.348 1.00 87.50 101 VAL A N 1
ATOM 805 C CA . VAL A 1 101 ? -21.198 1.084 -3.426 1.00 87.50 101 VAL A CA 1
ATOM 806 C C . VAL A 1 101 ? -21.765 0.854 -4.823 1.00 87.50 101 VAL A C 1
ATOM 808 O O . VAL A 1 101 ? -22.683 1.543 -5.261 1.00 87.50 101 VAL A O 1
ATOM 811 N N . PHE A 1 102 ? -21.239 -0.157 -5.512 1.00 87.56 102 PHE A N 1
ATOM 812 C CA . PHE A 1 102 ? -21.686 -0.574 -6.840 1.00 87.56 102 PHE A CA 1
ATOM 813 C C . PHE A 1 102 ? -22.225 -2.003 -6.748 1.00 87.56 102 PHE A C 1
ATOM 815 O O . PHE A 1 102 ? -21.465 -2.956 -6.602 1.00 87.56 102 PHE A O 1
ATOM 822 N N . ARG A 1 103 ? -23.554 -2.158 -6.762 1.00 87.94 103 ARG A N 1
ATOM 823 C CA . ARG A 1 103 ? -24.215 -3.479 -6.672 1.00 87.94 103 ARG A CA 1
ATOM 824 C C . ARG A 1 103 ? -24.401 -4.146 -8.024 1.00 87.94 103 ARG A C 1
ATOM 826 O O . ARG A 1 103 ? -24.443 -5.368 -8.105 1.00 87.94 103 ARG A O 1
ATOM 833 N N . ASP A 1 104 ? -24.569 -3.318 -9.045 1.00 89.19 104 ASP A N 1
ATOM 834 C CA . ASP A 1 104 ? -24.708 -3.738 -10.426 1.00 89.19 104 ASP A CA 1
ATOM 835 C C . ASP A 1 104 ? -23.336 -3.623 -11.104 1.00 89.19 104 ASP A C 1
ATOM 837 O O . ASP A 1 104 ? -22.830 -2.500 -11.223 1.00 89.19 104 ASP A O 1
ATOM 841 N N . PRO A 1 105 ? -22.721 -4.747 -11.512 1.00 85.56 105 PRO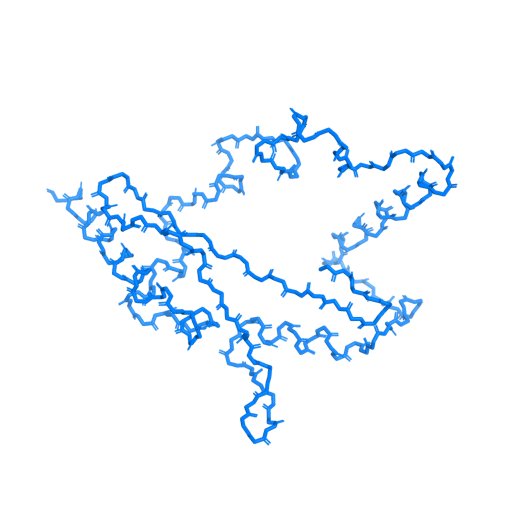 A N 1
ATOM 842 C CA . PRO A 1 105 ? -21.444 -4.737 -12.215 1.00 85.56 105 PRO A CA 1
ATOM 843 C C . PRO A 1 105 ? -21.470 -3.872 -13.479 1.00 85.56 105 PRO A C 1
ATOM 845 O O . PRO A 1 105 ? -20.478 -3.210 -13.765 1.00 85.56 105 PRO A O 1
ATOM 848 N N . ASP A 1 106 ? -22.611 -3.797 -14.174 1.00 88.44 106 ASP A N 1
ATOM 849 C CA . ASP A 1 106 ? -22.758 -3.020 -15.413 1.00 88.44 106 ASP A CA 1
ATOM 850 C C . ASP A 1 106 ? -22.777 -1.501 -15.158 1.00 88.44 106 ASP A C 1
ATOM 852 O O . ASP A 1 106 ? -22.708 -0.695 -16.086 1.00 88.44 106 ASP A O 1
ATOM 856 N N . ARG A 1 107 ? -22.877 -1.088 -13.887 1.00 82.00 107 ARG A N 1
ATOM 857 C CA . ARG A 1 107 ? -22.848 0.318 -13.452 1.00 82.00 107 ARG A CA 1
ATOM 858 C C . ARG A 1 107 ? -21.526 0.711 -12.804 1.00 82.00 107 ARG A C 1
ATOM 860 O O . ARG A 1 107 ? -21.388 1.859 -12.378 1.00 82.00 107 ARG A O 1
ATOM 867 N N . MET A 1 108 ? -20.582 -0.221 -12.691 1.00 81.62 108 MET A N 1
ATOM 868 C CA . MET A 1 108 ? -19.247 0.079 -12.195 1.00 81.62 108 MET A CA 1
ATOM 869 C C . MET A 1 108 ? -18.508 0.911 -13.253 1.00 81.62 108 MET A C 1
ATOM 871 O O . MET A 1 108 ? -18.428 0.481 -14.402 1.00 81.62 108 MET A O 1
ATOM 875 N N . PRO A 1 109 ? -17.997 2.105 -12.913 1.00 78.69 109 PRO A N 1
ATOM 876 C CA . PRO A 1 109 ? -17.216 2.883 -13.863 1.00 78.69 109 PRO A CA 1
ATOM 877 C C . PRO A 1 109 ? -15.902 2.158 -14.177 1.00 78.69 109 PRO A C 1
ATOM 879 O O . PRO A 1 109 ? -15.321 1.525 -13.295 1.00 78.69 109 PRO A O 1
ATOM 882 N N . ASP A 1 110 ? -15.401 2.322 -15.404 1.00 76.88 110 ASP A N 1
ATOM 883 C CA . ASP A 1 110 ? -14.106 1.763 -15.828 1.00 76.88 110 ASP A CA 1
ATOM 884 C C . ASP A 1 110 ? -12.947 2.233 -14.930 1.00 76.88 110 ASP A C 1
ATOM 886 O O . ASP A 1 110 ? -11.954 1.527 -14.752 1.00 76.88 110 ASP A O 1
ATOM 890 N N . LEU A 1 111 ? -13.084 3.424 -14.334 1.00 72.75 111 LEU A N 1
ATOM 891 C CA . LEU A 1 111 ? -12.133 3.984 -13.386 1.00 72.75 111 LEU A CA 1
ATOM 892 C C . LEU A 1 111 ? -12.848 4.731 -12.255 1.00 72.75 111 LEU A C 1
ATOM 894 O O . LEU A 1 111 ? -13.683 5.604 -12.491 1.00 72.75 111 LEU A O 1
ATOM 898 N N . ILE A 1 112 ? -12.462 4.431 -11.015 1.00 72.62 112 ILE A N 1
ATOM 899 C CA . ILE A 1 112 ? -12.872 5.187 -9.829 1.00 72.62 112 ILE A CA 1
ATOM 900 C C . ILE A 1 112 ? -11.772 6.207 -9.527 1.00 72.62 112 ILE A C 1
ATOM 902 O O . ILE A 1 112 ? -10.632 5.829 -9.262 1.00 72.62 112 ILE A O 1
ATOM 906 N N . HIS A 1 113 ? -12.106 7.495 -9.537 1.00 67.50 113 HIS A N 1
ATOM 907 C CA . HIS A 1 113 ? -11.174 8.573 -9.205 1.00 67.50 113 HIS A CA 1
ATOM 908 C C . HIS A 1 113 ? -11.777 9.516 -8.157 1.00 67.50 113 HIS A C 1
ATOM 910 O O . HIS A 1 113 ? -12.989 9.729 -8.100 1.00 67.50 113 HIS A O 1
ATOM 916 N N . GLY A 1 114 ? -10.926 10.096 -7.309 1.00 59.56 114 GLY A N 1
ATOM 917 C CA . GLY A 1 114 ? -11.336 11.136 -6.367 1.00 59.56 114 GLY A CA 1
ATOM 918 C C . GLY A 1 114 ? -11.307 12.514 -7.032 1.00 59.56 114 GLY A C 1
ATOM 919 O O . GLY A 1 114 ? -10.258 12.932 -7.506 1.00 59.56 114 GLY A O 1
ATOM 920 N N . GLY A 1 115 ? -12.432 13.236 -7.047 1.00 63.72 115 GLY A N 1
ATOM 921 C CA . GLY A 1 115 ? -12.510 14.613 -7.561 1.00 63.72 115 GLY A CA 1
ATOM 922 C C . GLY A 1 115 ? -12.962 14.734 -9.022 1.00 63.72 115 GLY A C 1
ATOM 923 O O . GLY A 1 115 ? -13.460 13.778 -9.610 1.00 63.72 115 GLY A O 1
ATOM 924 N N . LEU A 1 116 ? -12.838 15.936 -9.595 1.00 55.91 116 LEU A N 1
ATOM 925 C CA . LEU A 1 116 ? -13.158 16.207 -11.003 1.00 55.91 116 LEU A CA 1
ATOM 926 C C . LEU A 1 116 ? -12.110 15.540 -11.908 1.00 55.91 116 LEU A C 1
ATOM 928 O O . LEU A 1 116 ? -10.920 15.793 -11.743 1.00 55.91 116 LEU A O 1
ATOM 932 N N . TRP A 1 117 ? -12.549 14.709 -12.858 1.00 57.38 117 TRP A N 1
ATOM 933 C CA . TRP A 1 117 ? -11.665 14.156 -13.886 1.00 57.38 117 TRP A CA 1
ATOM 934 C C . TRP A 1 117 ? -11.304 15.249 -14.887 1.00 57.38 117 TRP A C 1
ATOM 936 O O . TRP A 1 117 ? -12.162 15.710 -15.642 1.00 57.38 117 TRP A O 1
ATOM 946 N N . ASP A 1 118 ? -10.043 15.667 -14.884 1.00 64.81 118 ASP A N 1
ATOM 947 C CA . ASP A 1 118 ? -9.480 16.533 -15.912 1.00 64.81 118 ASP A CA 1
ATOM 948 C C . ASP A 1 118 ? -8.265 15.834 -16.521 1.00 64.81 118 ASP A C 1
ATOM 950 O O . ASP A 1 118 ? -7.212 15.729 -15.898 1.00 64.81 118 ASP A O 1
ATOM 954 N N . GLU A 1 119 ? -8.404 15.357 -17.759 1.00 61.62 119 GLU A N 1
ATOM 955 C CA . GLU A 1 119 ? -7.322 14.715 -18.522 1.00 61.62 119 GLU A CA 1
ATOM 956 C C . GLU A 1 119 ? -6.142 15.661 -18.791 1.00 61.62 119 GLU A C 1
ATOM 958 O O . GLU A 1 119 ? -5.082 15.233 -19.243 1.00 61.62 119 GLU A O 1
ATOM 963 N N . LYS A 1 120 ? -6.305 16.959 -18.522 1.00 63.03 120 LYS A N 1
ATOM 964 C CA . LYS A 1 120 ? -5.229 17.950 -18.596 1.00 63.03 120 LYS A CA 1
ATOM 965 C C . LYS A 1 120 ? -4.483 18.099 -17.273 1.00 63.03 120 LYS A C 1
ATOM 967 O O . LYS A 1 120 ? -3.421 18.724 -17.253 1.00 63.03 120 LYS A O 1
ATOM 972 N N . ASP A 1 121 ? -5.004 17.546 -16.179 1.00 64.56 121 ASP A N 1
ATOM 973 C CA . ASP A 1 121 ? -4.344 17.573 -14.883 1.00 64.56 121 ASP A CA 1
ATOM 974 C C . ASP A 1 121 ? -3.336 16.424 -14.774 1.00 64.56 121 ASP A C 1
ATOM 976 O O . ASP A 1 121 ? -3.681 15.250 -14.644 1.00 64.56 121 ASP A O 1
ATOM 980 N N . SER A 1 122 ? -2.051 16.782 -14.774 1.00 57.22 122 SER A N 1
ATOM 981 C CA . SER A 1 122 ? -0.923 15.860 -14.583 1.00 57.22 122 SER A CA 1
ATOM 982 C C . SER A 1 122 ? -0.997 15.007 -13.304 1.00 57.22 122 SER A C 1
ATOM 984 O O . SER A 1 122 ? -0.369 13.948 -13.243 1.00 57.22 122 SER A O 1
ATOM 986 N N . ALA A 1 123 ? -1.739 15.444 -12.278 1.00 56.38 123 ALA A N 1
ATOM 987 C CA . ALA A 1 123 ? -1.985 14.663 -11.069 1.00 56.38 123 ALA A CA 1
ATOM 988 C C . ALA A 1 123 ? -3.024 13.547 -11.285 1.00 56.38 123 ALA A C 1
ATOM 990 O O . ALA A 1 123 ? -2.979 12.545 -10.576 1.00 56.38 123 ALA A O 1
ATOM 991 N N . VAL A 1 124 ? -3.916 13.706 -12.270 1.00 53.78 124 VAL A N 1
ATOM 992 C CA . VAL A 1 124 ? -4.981 12.758 -12.636 1.00 53.78 124 VAL A CA 1
ATOM 993 C C . VAL A 1 124 ? -4.482 11.734 -13.655 1.00 53.78 124 VAL A C 1
ATOM 995 O O . VAL A 1 124 ? -4.695 10.539 -13.482 1.00 53.78 124 VAL A O 1
ATOM 998 N N . ILE A 1 125 ? -3.759 12.175 -14.687 1.00 54.69 125 ILE A N 1
ATOM 999 C CA . ILE A 1 125 ? -3.270 11.280 -15.750 1.00 54.69 125 ILE A CA 1
ATOM 1000 C C . ILE A 1 125 ? -2.022 10.480 -15.360 1.00 54.69 125 ILE A C 1
ATOM 1002 O O . ILE A 1 125 ? -1.602 9.603 -16.107 1.00 54.69 125 ILE A O 1
ATOM 1006 N N . GLY A 1 126 ? -1.369 10.802 -14.237 1.00 50.41 126 GLY A N 1
ATOM 1007 C CA . GLY A 1 126 ? -0.125 10.149 -13.802 1.00 50.41 126 GLY A CA 1
ATOM 1008 C C . GLY A 1 126 ? 1.078 10.365 -14.739 1.00 50.41 126 GLY A C 1
ATOM 1009 O O . GLY A 1 126 ? 2.193 9.946 -14.428 1.00 50.41 126 GLY A O 1
ATOM 1010 N N . ILE A 1 127 ? 0.880 11.053 -15.866 1.00 46.81 127 ILE A N 1
ATOM 1011 C CA . ILE A 1 127 ? 1.899 11.425 -16.843 1.00 46.81 127 ILE A CA 1
ATOM 1012 C C . ILE A 1 127 ? 2.465 12.782 -16.423 1.00 46.81 127 ILE A C 1
ATOM 1014 O O . ILE A 1 127 ? 1.964 13.842 -16.798 1.00 46.81 127 ILE A O 1
ATOM 1018 N N . ARG A 1 128 ? 3.544 12.763 -15.639 1.00 47.25 128 ARG A N 1
ATOM 1019 C CA . ARG A 1 128 ? 4.453 13.912 -15.577 1.00 47.25 128 ARG A CA 1
ATOM 1020 C C . ARG A 1 128 ? 5.451 13.759 -16.716 1.00 47.25 128 ARG A C 1
ATOM 1022 O O . ARG A 1 128 ? 6.371 12.950 -16.632 1.00 47.25 128 ARG A O 1
ATOM 1029 N N . THR A 1 129 ? 5.238 14.507 -17.794 1.00 41.31 129 THR A N 1
ATOM 1030 C CA . THR A 1 129 ? 6.203 14.656 -18.887 1.00 41.31 129 THR A CA 1
ATOM 1031 C C . THR A 1 129 ? 7.533 15.150 -18.321 1.00 41.31 129 THR A C 1
ATOM 1033 O O . THR A 1 129 ? 7.595 16.259 -17.793 1.00 41.31 129 THR A O 1
ATOM 1036 N N . GLY A 1 130 ? 8.579 14.331 -18.439 1.00 46.31 130 GLY A N 1
ATOM 1037 C CA . GLY A 1 130 ? 9.957 14.701 -18.126 1.00 46.31 130 GLY A CA 1
ATOM 1038 C C . GLY A 1 130 ? 10.289 14.751 -16.630 1.00 46.31 130 GLY A C 1
ATOM 1039 O O . GLY A 1 130 ? 9.864 15.638 -15.900 1.00 46.31 130 GLY A O 1
ATOM 1040 N N . VAL A 1 131 ? 11.171 13.841 -16.203 1.00 40.09 131 VAL A N 1
ATOM 1041 C CA . VAL A 1 131 ? 11.963 13.926 -14.958 1.00 40.09 131 VAL A CA 1
ATOM 1042 C C . VAL A 1 131 ? 11.172 13.781 -13.636 1.00 40.09 131 VAL A C 1
ATOM 1044 O O . VAL A 1 131 ? 11.099 14.716 -12.842 1.00 40.09 131 VAL A O 1
ATOM 1047 N N . SER A 1 132 ? 10.623 12.592 -13.328 1.00 43.03 132 SER A N 1
ATOM 1048 C CA 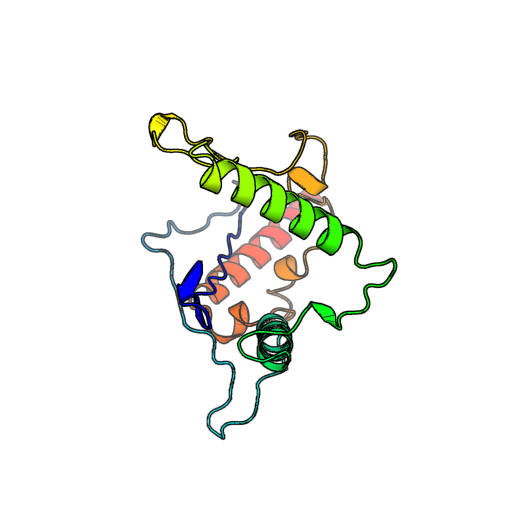. SER A 1 132 ? 10.345 12.201 -11.914 1.00 43.03 132 SER A CA 1
ATOM 1049 C C . SER A 1 132 ? 9.959 10.745 -11.623 1.00 43.03 132 SER A C 1
ATOM 1051 O O . SER A 1 132 ? 9.804 10.400 -10.453 1.00 43.03 132 SER A O 1
ATOM 1053 N N . ASN A 1 133 ? 9.826 9.850 -12.604 1.00 57.88 133 ASN A N 1
ATOM 1054 C CA . ASN A 1 133 ? 9.584 8.444 -12.274 1.00 57.88 133 ASN A CA 1
ATOM 1055 C C . ASN A 1 133 ? 10.910 7.756 -11.940 1.00 57.88 133 ASN A C 1
ATOM 1057 O O . ASN A 1 133 ? 11.606 7.287 -12.833 1.00 57.88 133 ASN A O 1
ATOM 1061 N N . TYR A 1 134 ? 11.229 7.640 -10.648 1.00 61.66 134 TYR A N 1
ATOM 1062 C CA . TYR A 1 134 ? 12.262 6.726 -10.129 1.00 61.66 134 TYR A CA 1
ATOM 1063 C C . TYR A 1 134 ? 12.198 5.344 -10.811 1.00 61.66 134 TYR A C 1
ATOM 1065 O O . TYR A 1 134 ? 13.220 4.766 -11.168 1.00 61.66 134 TYR A O 1
ATOM 1073 N N . ARG A 1 135 ? 10.975 4.887 -11.115 1.00 68.31 135 ARG A N 1
ATOM 1074 C CA . ARG A 1 135 ? 10.692 3.641 -11.838 1.00 68.31 135 ARG A CA 1
ATOM 1075 C C . ARG A 1 135 ? 11.242 3.584 -13.269 1.00 68.31 135 ARG A C 1
ATOM 1077 O O . ARG A 1 135 ? 11.627 2.515 -13.725 1.00 68.31 135 ARG A O 1
ATOM 1084 N N . ALA A 1 136 ? 11.343 4.714 -13.971 1.00 69.69 136 ALA A N 1
ATOM 1085 C CA . ALA A 1 136 ? 11.954 4.765 -15.303 1.00 69.69 136 ALA A CA 1
ATOM 1086 C C . ALA A 1 136 ? 13.468 4.487 -15.251 1.00 69.69 136 ALA A C 1
ATOM 1088 O O . ALA A 1 136 ? 14.053 3.993 -16.210 1.00 69.69 136 ALA A O 1
ATOM 1089 N N . ALA A 1 137 ? 14.101 4.734 -14.099 1.00 71.06 137 ALA A N 1
ATOM 1090 C CA . ALA A 1 137 ? 15.520 4.495 -13.875 1.00 71.06 137 ALA A CA 1
ATOM 1091 C C . ALA A 1 137 ? 15.832 3.086 -13.331 1.00 71.06 137 ALA A C 1
ATOM 1093 O O . ALA A 1 137 ? 16.979 2.822 -12.968 1.00 71.06 137 ALA A O 1
ATOM 1094 N N . TYR A 1 138 ? 14.863 2.162 -13.291 1.00 76.19 138 TYR A N 1
ATOM 1095 C CA . TYR A 1 138 ? 15.100 0.786 -12.831 1.00 76.19 138 TYR A CA 1
ATOM 1096 C C . TYR A 1 138 ? 16.230 0.095 -13.598 1.00 76.19 138 TYR A C 1
ATOM 1098 O O . TYR A 1 138 ? 17.124 -0.486 -12.986 1.00 76.19 138 TYR A O 1
ATOM 1106 N N . HIS A 1 139 ? 16.287 0.276 -14.918 1.00 73.88 139 HIS A N 1
ATOM 1107 C CA . HIS A 1 139 ? 17.362 -0.268 -15.751 1.00 73.88 139 HIS A CA 1
ATOM 1108 C C . HIS A 1 139 ? 18.751 0.351 -15.481 1.00 73.88 139 HIS A C 1
ATOM 1110 O O . HIS A 1 139 ? 19.760 -0.168 -15.950 1.00 73.88 139 HIS A O 1
ATOM 1116 N N . LYS A 1 140 ? 18.827 1.434 -14.694 1.00 78.50 140 LYS A N 1
ATOM 1117 C CA . LYS A 1 140 ? 20.071 2.089 -14.248 1.00 78.50 140 LYS A CA 1
ATOM 1118 C C . LYS A 1 140 ? 20.495 1.668 -12.835 1.00 78.50 140 LYS A C 1
ATOM 1120 O O . LYS A 1 140 ? 21.387 2.289 -12.264 1.00 78.50 140 LYS A O 1
ATOM 1125 N N . GLY A 1 141 ? 19.856 0.650 -12.252 1.00 68.44 141 GLY A N 1
ATOM 1126 C CA . GLY A 1 141 ? 20.154 0.175 -10.896 1.00 68.44 141 GLY A CA 1
ATOM 1127 C C . GLY A 1 141 ? 19.450 0.959 -9.786 1.00 68.44 141 GLY A C 1
ATOM 1128 O O . GLY A 1 141 ? 19.762 0.772 -8.615 1.00 68.44 141 GLY A O 1
ATOM 1129 N N . TYR A 1 142 ? 18.480 1.811 -10.133 1.00 67.88 142 TYR A N 1
ATOM 1130 C CA . TYR A 1 142 ? 17.594 2.459 -9.163 1.00 67.88 142 TYR A CA 1
ATOM 1131 C C . TYR A 1 142 ? 16.363 1.596 -8.849 1.00 67.88 142 TYR A C 1
ATOM 1133 O O . TYR A 1 142 ? 15.353 2.122 -8.421 1.00 67.88 142 TYR A O 1
ATOM 1141 N N . GLY A 1 143 ? 16.390 0.284 -9.078 1.00 60.62 143 GLY A N 1
ATOM 1142 C CA . GLY A 1 143 ? 15.365 -0.630 -8.570 1.00 60.62 143 GLY A CA 1
ATOM 1143 C C . GLY A 1 143 ? 15.694 -1.042 -7.140 1.00 60.62 143 GLY A C 1
ATOM 1144 O O . GLY A 1 143 ? 16.140 -2.146 -6.924 1.00 60.62 143 GLY A O 1
ATOM 1145 N N . ILE A 1 144 ? 15.562 -0.168 -6.146 1.00 63.56 144 ILE A N 1
ATOM 1146 C CA . ILE A 1 144 ? 15.848 -0.519 -4.739 1.00 63.56 144 ILE A CA 1
ATOM 1147 C C . ILE A 1 144 ? 14.522 -0.557 -3.979 1.00 63.56 144 ILE A C 1
ATOM 1149 O O . ILE A 1 144 ? 14.291 0.221 -3.057 1.00 63.56 144 ILE A O 1
ATOM 1153 N N . ASP A 1 145 ? 13.610 -1.413 -4.435 1.00 73.88 145 ASP A N 1
ATOM 1154 C CA . ASP A 1 145 ? 12.283 -1.571 -3.837 1.00 73.88 145 ASP A CA 1
ATOM 1155 C C . ASP A 1 145 ? 11.889 -3.052 -3.762 1.00 73.88 145 ASP A C 1
ATOM 1157 O O . ASP A 1 145 ? 12.568 -3.923 -4.314 1.00 73.88 145 ASP A O 1
ATOM 1161 N N . ASP A 1 146 ? 10.786 -3.351 -3.081 1.00 69.75 146 ASP A N 1
ATOM 1162 C CA . ASP A 1 146 ? 10.248 -4.709 -2.939 1.00 69.75 146 ASP A CA 1
ATOM 1163 C C . ASP A 1 146 ? 10.032 -5.412 -4.288 1.00 69.75 146 ASP A C 1
ATOM 1165 O O . ASP A 1 146 ? 10.337 -6.600 -4.433 1.00 69.75 146 ASP A O 1
ATOM 1169 N N . ALA A 1 147 ? 9.552 -4.664 -5.284 1.00 70.44 147 ALA A N 1
ATOM 1170 C CA . ALA A 1 147 ? 9.364 -5.147 -6.638 1.00 70.44 147 ALA A CA 1
ATOM 1171 C C . ALA A 1 147 ? 10.665 -5.686 -7.227 1.00 70.44 147 ALA A C 1
ATOM 1173 O O . ALA A 1 147 ? 10.664 -6.826 -7.674 1.00 70.44 147 ALA A O 1
ATOM 1174 N N . ASP A 1 148 ? 11.774 -4.943 -7.154 1.00 71.50 148 ASP A N 1
ATOM 1175 C CA . ASP A 1 148 ? 13.076 -5.377 -7.692 1.00 71.50 148 ASP A CA 1
ATOM 1176 C C . ASP A 1 148 ? 13.560 -6.690 -7.074 1.00 71.50 148 ASP A C 1
ATOM 1178 O O . ASP A 1 148 ? 14.040 -7.589 -7.764 1.00 71.50 148 ASP A O 1
ATOM 1182 N N . ARG A 1 149 ? 13.373 -6.827 -5.761 1.00 77.50 149 ARG A N 1
ATOM 1183 C CA . ARG A 1 149 ? 13.916 -7.955 -5.009 1.00 77.50 149 ARG A CA 1
ATOM 1184 C C . ARG A 1 149 ? 13.106 -9.239 -5.158 1.00 77.50 149 ARG A C 1
ATOM 1186 O O . ARG A 1 149 ? 13.684 -10.325 -5.140 1.00 77.50 149 ARG A O 1
ATOM 1193 N N . TYR A 1 150 ? 11.783 -9.129 -5.245 1.00 84.12 150 TYR A N 1
ATOM 1194 C CA . TYR A 1 150 ? 10.883 -10.284 -5.155 1.00 84.12 150 TYR A CA 1
ATOM 1195 C C . TYR A 1 150 ? 9.984 -10.460 -6.385 1.00 84.12 150 TYR A C 1
ATOM 1197 O O . TYR A 1 150 ? 9.403 -11.529 -6.576 1.00 84.12 150 TYR A O 1
ATOM 1205 N N . GLY A 1 151 ? 9.874 -9.434 -7.230 1.00 86.88 151 GLY A N 1
ATOM 1206 C CA . GLY A 1 151 ? 8.987 -9.398 -8.382 1.00 86.88 151 GLY A CA 1
ATOM 1207 C C . GLY A 1 151 ? 9.506 -10.218 -9.561 1.00 86.88 151 GLY A C 1
ATOM 1208 O O . GLY A 1 151 ? 10.468 -9.816 -10.215 1.00 86.88 151 GLY A O 1
ATOM 1209 N N . PRO A 1 152 ? 8.836 -11.317 -9.948 1.00 89.06 152 PRO A N 1
ATOM 1210 C CA . PRO A 1 152 ? 9.315 -12.177 -11.032 1.00 89.06 152 PRO A CA 1
ATOM 1211 C C . PRO A 1 152 ? 9.215 -11.510 -12.416 1.00 89.06 152 PRO A C 1
ATOM 1213 O O . PRO A 1 152 ? 9.873 -11.945 -13.356 1.00 89.06 152 PRO A O 1
ATOM 1216 N N . ALA A 1 153 ? 8.411 -10.449 -12.552 1.00 89.00 153 ALA A N 1
ATOM 1217 C CA . ALA A 1 153 ? 8.286 -9.670 -13.785 1.00 89.00 153 ALA A CA 1
ATOM 1218 C C . ALA A 1 153 ? 9.311 -8.531 -13.907 1.00 89.00 153 ALA A C 1
ATOM 1220 O O . ALA A 1 153 ? 9.376 -7.895 -14.957 1.00 89.00 153 ALA A O 1
ATOM 1221 N N . MET A 1 154 ? 10.122 -8.260 -12.882 1.00 87.00 154 MET A N 1
ATOM 1222 C CA . MET A 1 154 ? 11.037 -7.116 -12.911 1.00 87.00 154 MET A CA 1
ATOM 1223 C C . MET A 1 154 ? 12.066 -7.131 -14.036 1.00 87.00 154 MET A C 1
ATOM 1225 O O . MET A 1 154 ? 12.275 -6.067 -14.614 1.00 87.00 154 MET A O 1
ATOM 1229 N N . PRO A 1 155 ? 12.654 -8.274 -14.437 1.00 88.50 155 PRO A N 1
ATOM 1230 C CA . PRO A 1 155 ? 13.531 -8.298 -15.605 1.00 88.50 155 PRO A CA 1
ATOM 1231 C C . PRO A 1 155 ? 12.845 -7.779 -16.878 1.00 88.50 155 PRO A C 1
ATOM 1233 O O . PRO A 1 155 ? 13.451 -7.029 -17.639 1.00 88.50 155 PRO A O 1
ATOM 1236 N N . LEU A 1 156 ? 11.560 -8.105 -17.073 1.00 88.75 156 LEU A N 1
ATOM 1237 C CA . LEU A 1 156 ? 10.767 -7.609 -18.204 1.00 88.75 156 LEU A CA 1
ATOM 1238 C C . LEU A 1 156 ? 10.493 -6.107 -18.081 1.00 88.75 156 LEU A C 1
ATOM 1240 O O . LEU A 1 156 ? 10.579 -5.386 -19.070 1.00 88.75 156 LEU A O 1
ATOM 1244 N N . VAL A 1 157 ? 10.193 -5.625 -16.870 1.00 87.62 157 VAL A N 1
ATOM 1245 C CA . VAL A 1 157 ? 10.000 -4.189 -16.607 1.00 87.62 157 VAL A CA 1
ATOM 1246 C C . VAL A 1 157 ? 11.290 -3.416 -16.879 1.00 87.62 157 VAL A C 1
ATOM 1248 O O . VAL A 1 157 ? 11.250 -2.369 -17.514 1.00 87.62 157 VAL A O 1
ATOM 1251 N N . VAL A 1 158 ? 12.441 -3.934 -16.449 1.00 87.94 158 VAL A N 1
ATOM 1252 C CA . VAL A 1 158 ? 13.759 -3.337 -16.698 1.00 87.94 158 VAL A CA 1
ATOM 1253 C C . VAL A 1 158 ? 14.046 -3.246 -18.196 1.00 87.94 158 VAL A C 1
ATOM 1255 O O . VAL A 1 158 ? 14.386 -2.167 -18.680 1.00 87.94 158 VAL A O 1
ATOM 1258 N N . GLU A 1 159 ? 13.850 -4.337 -18.940 1.00 89.81 159 GLU A N 1
ATOM 1259 C CA . GLU A 1 159 ? 14.026 -4.353 -20.397 1.00 89.81 159 GLU A CA 1
ATOM 1260 C C . GLU A 1 159 ? 13.082 -3.362 -21.093 1.00 89.81 159 GLU A C 1
ATOM 1262 O O . GLU A 1 159 ? 13.490 -2.613 -21.982 1.00 89.81 159 GLU A O 1
ATOM 1267 N N . MET A 1 160 ? 11.820 -3.318 -20.662 1.00 88.88 160 MET A N 1
ATOM 1268 C CA . MET A 1 160 ? 10.832 -2.374 -21.173 1.00 88.88 160 MET A CA 1
ATOM 1269 C C . MET A 1 160 ? 11.274 -0.925 -20.938 1.00 88.88 160 MET A C 1
ATOM 1271 O O . MET A 1 160 ? 11.247 -0.128 -21.871 1.00 88.88 160 MET A O 1
ATOM 1275 N N . MET A 1 161 ? 11.721 -0.584 -19.726 1.00 87.88 161 MET A N 1
ATOM 1276 C CA . MET A 1 161 ? 12.189 0.769 -19.403 1.00 87.88 161 MET A CA 1
ATOM 1277 C C . MET A 1 161 ? 13.432 1.158 -20.207 1.00 87.88 161 MET A C 1
ATOM 1279 O O . MET A 1 161 ? 13.545 2.306 -20.627 1.00 87.88 161 MET A O 1
ATOM 1283 N N . GLN A 1 162 ? 14.336 0.211 -20.469 1.00 88.50 162 GLN A N 1
ATOM 1284 C CA . GLN A 1 162 ? 15.484 0.455 -21.340 1.00 88.50 162 GLN A CA 1
ATOM 1285 C C . GLN A 1 162 ? 15.039 0.786 -22.775 1.00 88.50 162 GLN A C 1
ATOM 1287 O O . GLN A 1 162 ? 15.491 1.779 -23.342 1.00 88.50 162 GLN A O 1
ATOM 1292 N N . LYS A 1 163 ? 14.117 0.000 -23.347 1.00 89.75 163 LYS A N 1
ATOM 1293 C CA . LYS A 1 163 ? 13.572 0.234 -24.697 1.00 89.75 163 LYS A CA 1
ATOM 1294 C C . LYS A 1 163 ? 12.840 1.571 -24.817 1.00 89.75 163 LYS A C 1
ATOM 1296 O O . LYS A 1 163 ? 12.914 2.211 -25.862 1.00 89.75 163 LYS A O 1
ATOM 1301 N N . ILE A 1 164 ? 12.140 1.989 -23.761 1.00 87.62 164 ILE A N 1
ATOM 1302 C CA . ILE A 1 164 ? 11.485 3.303 -23.703 1.00 87.62 164 ILE A CA 1
ATOM 1303 C C . ILE A 1 164 ? 12.530 4.417 -23.800 1.00 87.62 164 ILE A C 1
ATOM 1305 O O . ILE A 1 164 ? 12.382 5.309 -24.627 1.00 87.62 164 ILE A O 1
ATOM 1309 N N . GLU A 1 165 ? 13.615 4.342 -23.026 1.00 86.38 165 GLU A N 1
ATOM 1310 C CA . GLU A 1 165 ? 14.669 5.362 -23.072 1.00 86.38 165 GLU A CA 1
ATOM 1311 C C . GLU A 1 165 ? 15.413 5.386 -24.418 1.00 86.38 165 GLU A C 1
ATOM 1313 O O . GLU A 1 165 ? 15.768 6.455 -24.912 1.00 86.38 165 GLU A O 1
ATOM 1318 N N . GLU A 1 166 ? 15.647 4.226 -25.037 1.00 88.94 166 GLU A N 1
ATOM 1319 C CA . GLU A 1 166 ? 16.237 4.143 -26.380 1.00 88.94 166 GLU A CA 1
ATOM 1320 C C . GLU A 1 166 ? 15.354 4.826 -27.435 1.00 88.94 166 GLU A C 1
ATOM 1322 O O . GLU A 1 166 ? 15.870 5.557 -28.283 1.00 88.94 166 GLU A O 1
ATOM 1327 N N . LEU A 1 167 ? 14.032 4.642 -27.350 1.00 87.31 167 LEU A N 1
ATOM 1328 C CA . LEU A 1 167 ? 13.066 5.314 -28.218 1.00 87.31 167 LEU A CA 1
ATOM 1329 C C . LEU A 1 167 ? 13.064 6.832 -27.994 1.00 87.31 167 LEU A C 1
ATOM 1331 O O . LEU A 1 167 ? 13.160 7.584 -28.958 1.00 87.31 167 LEU A O 1
ATOM 1335 N N . GLU A 1 168 ? 13.004 7.280 -26.737 1.00 83.69 168 GLU A N 1
ATOM 1336 C CA . GLU A 1 168 ? 13.014 8.708 -26.393 1.00 83.69 168 GLU A CA 1
ATOM 1337 C C . GLU A 1 168 ? 14.277 9.413 -26.906 1.00 83.69 168 GLU A C 1
ATOM 1339 O O . GLU A 1 168 ? 14.204 10.541 -27.385 1.00 83.69 168 GLU A O 1
ATOM 1344 N N . ARG A 1 169 ? 15.443 8.756 -26.848 1.00 84.69 169 ARG A N 1
ATOM 1345 C CA . ARG A 1 169 ? 16.691 9.313 -27.398 1.00 84.69 169 ARG A CA 1
ATOM 1346 C C . ARG A 1 169 ? 16.659 9.417 -28.922 1.00 84.69 169 ARG A C 1
ATOM 1348 O O . ARG A 1 169 ? 17.125 10.415 -29.456 1.00 84.69 169 ARG A O 1
ATOM 1355 N N . ALA A 1 170 ? 16.099 8.420 -29.605 1.00 81.12 170 ALA A N 1
ATOM 1356 C CA . ALA A 1 170 ? 16.002 8.407 -31.063 1.00 81.12 170 ALA A CA 1
ATOM 1357 C C . ALA A 1 170 ? 15.028 9.460 -31.626 1.00 81.12 170 ALA A C 1
ATOM 1359 O O . ALA A 1 170 ? 15.146 9.818 -32.791 1.00 81.12 170 ALA A O 1
ATOM 1360 N N . GLU A 1 171 ? 14.070 9.950 -30.831 1.00 75.12 171 GLU A N 1
ATOM 1361 C CA . GLU A 1 171 ? 13.166 11.046 -31.222 1.00 75.12 171 GLU A CA 1
ATOM 1362 C C . GLU A 1 171 ? 13.793 12.447 -31.065 1.00 75.12 171 GLU A C 1
ATOM 1364 O O . GLU A 1 171 ? 13.255 13.424 -31.590 1.00 75.12 171 GLU A O 1
ATOM 1369 N N . VAL A 1 172 ? 14.905 12.561 -30.329 1.00 69.38 172 VAL A N 1
ATOM 1370 C CA . VAL A 1 172 ? 15.602 13.832 -30.050 1.00 69.38 172 VAL A CA 1
ATOM 1371 C C . VAL A 1 172 ? 16.749 14.103 -31.041 1.00 69.38 172 VAL A C 1
ATOM 1373 O O . VAL A 1 172 ? 17.149 15.262 -31.184 1.00 69.38 172 VAL A O 1
ATOM 1376 N N . ASP A 1 173 ? 17.237 13.069 -31.734 1.00 52.62 173 ASP A N 1
ATOM 1377 C CA . ASP A 1 173 ? 18.259 13.130 -32.798 1.00 52.62 173 ASP A CA 1
ATOM 1378 C C . ASP A 1 173 ? 17.647 13.327 -34.202 1.00 52.62 173 ASP A C 1
ATOM 1380 O O . ASP A 1 173 ? 18.250 14.080 -35.008 1.00 52.62 173 ASP A O 1
#